Protein AF-A0A923YVD9-F1 (afdb_monomer_lite)

Secondary structure (DSSP, 8-state):
----TTTTEEEEE-TTTTTT-HHHHHHHHHHHHHHHHHHT-EEEEE-----HHHHS-GGGTT-TTSHHHHHHHHT---HHHHHTT-

pLDDT: mean 94.33, std 7.01, range [52.19, 98.56]

Radius of gyration: 16.04 Å; chains: 1; bounding box: 39×25×47 Å

Structure (mmCIF, N/CA/C/O backbone):
data_AF-A0A923YVD9-F1
#
_entry.id   AF-A0A923YVD9-F1
#
loop_
_atom_site.group_PDB
_atom_site.id
_atom_site.type_symbol
_atom_site.label_atom_id
_atom_site.label_alt_id
_atom_site.label_comp_id
_atom_site.label_asym_id
_atom_site.label_entity_id
_atom_site.label_seq_id
_atom_site.pdbx_PDB_ins_code
_atom_site.Cartn_x
_atom_site.Cartn_y
_atom_site.Cartn_z
_atom_site.occupancy
_atom_site.B_iso_or_equiv
_atom_site.auth_seq_id
_atom_site.auth_comp_id
_atom_site.auth_asym_id
_atom_site.auth_atom_id
_atom_site.pdbx_PDB_model_num
ATOM 1 N N . MET A 1 1 ? -7.793 11.709 30.879 1.00 52.19 1 MET A N 1
ATOM 2 C CA . MET A 1 1 ? -6.679 10.914 30.329 1.00 52.19 1 MET A CA 1
ATOM 3 C C . MET A 1 1 ? -6.465 11.417 28.919 1.00 52.19 1 MET A C 1
ATOM 5 O O . MET A 1 1 ? -7.449 11.622 28.223 1.00 52.19 1 MET A O 1
ATOM 9 N N . THR A 1 2 ? -5.242 11.795 28.560 1.00 60.91 2 THR A N 1
ATOM 10 C CA . THR A 1 2 ? -4.932 12.212 27.190 1.00 60.91 2 THR A CA 1
ATOM 11 C C . THR A 1 2 ? -4.770 10.943 26.372 1.00 60.91 2 THR A C 1
ATOM 13 O O . THR A 1 2 ? -3.668 10.400 26.341 1.00 60.91 2 THR A O 1
ATOM 16 N N . ASP A 1 3 ? -5.860 10.445 25.788 1.00 68.50 3 ASP A N 1
ATOM 17 C CA . ASP A 1 3 ? -5.784 9.327 24.848 1.00 68.50 3 ASP A CA 1
ATOM 18 C C . ASP A 1 3 ? -4.820 9.742 23.736 1.00 68.50 3 ASP A C 1
ATOM 20 O O . ASP A 1 3 ? -5.053 10.707 22.997 1.00 68.50 3 ASP A O 1
ATOM 24 N N . THR A 1 4 ? -3.660 9.092 23.693 1.00 86.38 4 THR A N 1
ATOM 25 C CA . THR A 1 4 ? -2.642 9.429 22.702 1.00 86.38 4 THR A CA 1
ATOM 26 C C . THR A 1 4 ? -3.018 8.765 21.385 1.00 86.38 4 THR A C 1
ATOM 28 O O . THR A 1 4 ? -3.490 7.633 21.365 1.00 86.38 4 THR A O 1
ATOM 31 N N . ILE A 1 5 ? -2.780 9.443 20.262 1.00 86.62 5 ILE A N 1
ATOM 32 C CA . ILE A 1 5 ? -3.051 8.933 18.904 1.00 86.62 5 ILE A CA 1
ATOM 33 C C . ILE A 1 5 ? -2.495 7.513 18.650 1.00 86.62 5 ILE A C 1
ATOM 35 O O . ILE A 1 5 ? -3.016 6.785 17.806 1.00 86.62 5 ILE A O 1
ATOM 39 N N . PHE A 1 6 ? -1.448 7.107 19.368 1.00 91.19 6 PHE A N 1
ATOM 40 C CA . PHE A 1 6 ? -0.792 5.810 19.195 1.00 91.19 6 PHE A CA 1
ATOM 41 C C . PHE A 1 6 ? -1.271 4.727 20.167 1.00 91.19 6 PHE A C 1
ATOM 43 O O . PHE A 1 6 ? -0.876 3.569 20.033 1.00 91.19 6 PHE A O 1
ATOM 50 N N . GLU A 1 7 ? -2.118 5.069 21.134 1.00 93.38 7 GLU A N 1
ATOM 51 C CA . GLU A 1 7 ? -2.624 4.113 22.108 1.00 93.38 7 GLU A CA 1
ATOM 52 C C . GLU A 1 7 ? -3.548 3.083 21.442 1.00 93.38 7 GLU A C 1
ATOM 54 O O . GLU A 1 7 ? -4.542 3.424 20.793 1.00 93.38 7 GLU A O 1
ATOM 59 N N . ASN A 1 8 ? -3.194 1.799 21.591 1.00 94.38 8 ASN A N 1
ATOM 60 C CA . ASN A 1 8 ? -3.900 0.655 21.002 1.00 94.38 8 ASN A CA 1
ATOM 61 C C . ASN A 1 8 ? -4.116 0.764 19.476 1.00 94.38 8 ASN A C 1
ATOM 63 O O . ASN A 1 8 ? -5.104 0.253 18.945 1.00 94.38 8 ASN A O 1
ATOM 67 N N . LEU A 1 9 ? -3.199 1.433 18.765 1.00 96.12 9 LEU A N 1
ATOM 68 C CA . LEU A 1 9 ? -3.273 1.622 17.318 1.00 96.12 9 LEU A CA 1
ATOM 69 C C . LEU A 1 9 ? -2.767 0.388 16.556 1.00 96.12 9 LEU A C 1
ATOM 71 O O . LEU A 1 9 ? -1.588 0.038 16.612 1.00 96.12 9 LEU A O 1
ATOM 75 N N . PHE A 1 10 ? -3.634 -0.209 15.743 1.00 97.56 10 PHE A N 1
ATOM 76 C CA . PHE A 1 10 ? -3.252 -1.229 14.770 1.00 97.56 10 PHE A CA 1
ATOM 77 C C . PHE A 1 10 ? -2.831 -0.589 13.446 1.00 97.56 10 PHE A C 1
ATOM 79 O O . PHE A 1 10 ? -3.586 0.164 12.833 1.00 97.56 10 PHE A O 1
ATOM 86 N N . VAL A 1 11 ? -1.643 -0.931 12.950 1.00 97.75 11 VAL A N 1
ATOM 87 C CA . VAL A 1 11 ? -1.189 -0.497 11.623 1.00 97.75 11 VAL A CA 1
ATOM 88 C C . VAL A 1 11 ? -1.428 -1.614 10.611 1.00 97.75 11 VAL A C 1
ATOM 90 O O . VAL A 1 11 ? -0.790 -2.664 10.650 1.00 97.75 11 VAL A O 1
ATOM 93 N N . LEU A 1 12 ? -2.361 -1.379 9.694 1.00 98.00 12 LEU A N 1
ATOM 94 C CA . LEU A 1 12 ? -2.775 -2.307 8.651 1.00 98.00 12 LEU A CA 1
ATOM 95 C C . LEU A 1 12 ? -1.922 -2.074 7.399 1.00 98.00 12 LEU A C 1
ATOM 97 O O . LEU A 1 12 ? -2.096 -1.096 6.668 1.00 98.00 12 LEU A O 1
ATOM 101 N N . GLU A 1 13 ? -0.966 -2.970 7.164 1.00 97.69 13 GLU A N 1
ATOM 102 C CA . GLU A 1 13 ? -0.025 -2.864 6.049 1.00 97.69 13 GLU A CA 1
ATOM 103 C C . GLU A 1 13 ? -0.702 -3.195 4.710 1.00 97.69 13 GLU A C 1
ATOM 105 O O . GLU A 1 13 ? -0.981 -4.359 4.406 1.00 97.69 13 GLU A O 1
ATOM 110 N N . LEU A 1 14 ? -0.909 -2.183 3.863 1.00 97.44 14 LEU A N 1
ATOM 111 C CA . LEU A 1 14 ? -1.360 -2.402 2.489 1.00 97.44 14 LEU A CA 1
ATOM 112 C C . LEU A 1 14 ? -0.169 -2.742 1.580 1.00 97.44 14 LEU A C 1
ATOM 114 O O . LEU A 1 14 ? -0.288 -3.625 0.725 1.00 97.44 14 LEU A O 1
ATOM 118 N N . ALA A 1 15 ? 0.987 -2.101 1.799 1.00 95.62 15 ALA A N 1
ATOM 119 C CA . ALA A 1 15 ? 2.194 -2.254 0.981 1.00 95.62 15 ALA A CA 1
ATOM 120 C C . ALA A 1 15 ? 1.856 -2.208 -0.522 1.00 95.62 15 ALA A C 1
ATOM 122 O O . ALA A 1 15 ? 1.098 -1.351 -0.958 1.00 95.62 15 ALA A O 1
ATOM 123 N N . ASN A 1 16 ? 2.357 -3.167 -1.303 1.00 95.44 16 ASN A N 1
ATOM 124 C CA . ASN A 1 16 ? 2.046 -3.326 -2.724 1.00 95.44 16 ASN A CA 1
ATOM 125 C C . ASN A 1 16 ? 0.876 -4.291 -2.990 1.00 95.44 16 ASN A C 1
ATOM 127 O O . ASN A 1 16 ? 0.743 -4.793 -4.105 1.00 95.44 16 ASN A O 1
ATOM 131 N N . ASN A 1 17 ? 0.034 -4.613 -2.000 1.00 97.00 17 ASN A N 1
ATOM 132 C CA . ASN A 1 17 ? -1.065 -5.574 -2.184 1.00 97.00 17 ASN A CA 1
ATOM 133 C C . ASN A 1 17 ? -2.188 -5.045 -3.097 1.00 97.00 17 ASN A C 1
ATOM 135 O O . ASN A 1 17 ? -3.042 -5.826 -3.521 1.00 97.00 17 ASN A O 1
ATOM 139 N N . HIS A 1 18 ? -2.158 -3.754 -3.450 1.00 96.62 18 HIS A N 1
ATOM 140 C CA . HIS A 1 18 ? -2.952 -3.162 -4.532 1.00 96.62 18 HIS A CA 1
ATOM 141 C C . HIS A 1 18 ? -2.549 -3.673 -5.927 1.00 96.62 18 HIS A C 1
ATOM 143 O O . HIS A 1 18 ? -3.347 -3.579 -6.854 1.00 96.62 18 HIS A O 1
ATOM 149 N N . TRP A 1 19 ? -1.345 -4.237 -6.089 1.00 96.06 19 TRP A N 1
ATOM 150 C CA . TRP A 1 19 ? -0.840 -4.805 -7.349 1.00 96.06 19 TRP A CA 1
ATOM 151 C C . TRP A 1 19 ? -0.964 -3.860 -8.555 1.00 96.06 19 TRP A C 1
ATOM 153 O O . TRP A 1 19 ? -1.425 -4.267 -9.617 1.00 96.06 19 TRP A O 1
ATOM 163 N N . GLY A 1 20 ? -0.634 -2.579 -8.364 1.00 95.38 20 GLY A N 1
ATOM 164 C CA . GLY A 1 20 ? -0.777 -1.548 -9.402 1.00 95.38 20 GLY A CA 1
ATOM 165 C C . GLY A 1 20 ? -2.225 -1.183 -9.779 1.00 95.38 20 GLY A C 1
ATOM 166 O O . GLY A 1 20 ? -2.429 -0.429 -10.721 1.00 95.38 20 GLY A O 1
ATOM 167 N N . LYS A 1 21 ? -3.246 -1.688 -9.067 1.00 96.88 21 LYS A N 1
ATOM 168 C CA . LYS A 1 21 ? -4.670 -1.455 -9.378 1.00 96.88 21 LYS A CA 1
ATOM 169 C C . LYS A 1 21 ? -5.350 -0.627 -8.291 1.00 96.88 21 LYS A C 1
ATOM 171 O O . LYS A 1 21 ? -5.480 -1.084 -7.150 1.00 96.88 21 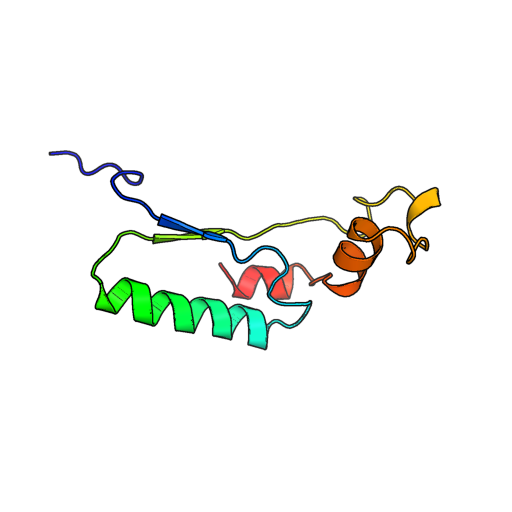LYS A O 1
ATOM 176 N N . ILE A 1 22 ? -5.812 0.572 -8.639 1.00 97.31 22 ILE A N 1
ATOM 177 C CA . ILE A 1 22 ? -6.430 1.498 -7.680 1.00 97.31 22 ILE A CA 1
ATOM 178 C C . ILE A 1 22 ? -7.725 0.933 -7.092 1.00 97.31 22 ILE A C 1
ATOM 180 O O . ILE A 1 22 ? -7.929 0.972 -5.881 1.00 97.31 22 ILE A O 1
ATOM 184 N N . GLU A 1 23 ? -8.555 0.286 -7.906 1.00 98.12 23 GLU A N 1
ATOM 185 C CA . GLU A 1 23 ? -9.823 -0.307 -7.471 1.00 98.12 23 GLU A CA 1
ATOM 186 C C . GLU A 1 23 ? -9.584 -1.377 -6.401 1.00 98.12 23 GLU A C 1
ATOM 188 O O . GLU A 1 23 ? -10.340 -1.495 -5.433 1.00 98.12 23 GLU A O 1
ATOM 193 N N . ARG A 1 24 ? -8.487 -2.132 -6.537 1.00 98.06 24 ARG A N 1
ATOM 194 C CA . ARG A 1 24 ? -8.062 -3.121 -5.545 1.00 98.06 24 ARG A CA 1
ATOM 195 C C . ARG A 1 24 ? -7.580 -2.453 -4.261 1.00 98.06 24 ARG A C 1
ATOM 197 O O . ARG A 1 24 ? -7.958 -2.911 -3.186 1.00 98.06 24 ARG A O 1
ATOM 204 N N . GLY A 1 25 ? -6.786 -1.388 -4.363 1.00 98.00 25 GLY A N 1
ATOM 205 C CA . GLY A 1 25 ? -6.353 -0.591 -3.212 1.00 98.00 25 GLY A CA 1
ATOM 206 C C . GLY A 1 25 ? -7.539 -0.061 -2.399 1.00 98.00 25 GLY A C 1
ATOM 207 O O . GLY A 1 25 ? -7.632 -0.317 -1.199 1.00 98.00 25 GLY A O 1
ATOM 208 N N . ILE A 1 26 ? -8.509 0.565 -3.070 1.00 98.38 26 ILE A N 1
ATOM 209 C CA . ILE A 1 26 ? -9.747 1.063 -2.450 1.00 98.38 26 ILE A CA 1
ATOM 210 C C . ILE A 1 26 ? -10.574 -0.075 -1.842 1.00 98.38 26 ILE A C 1
ATOM 212 O O . ILE A 1 26 ? -11.123 0.075 -0.749 1.00 98.38 26 ILE A O 1
ATOM 216 N N . LYS A 1 27 ? -10.654 -1.236 -2.507 1.00 98.56 27 LYS A N 1
ATOM 217 C CA . LYS A 1 27 ? -11.339 -2.409 -1.949 1.00 98.56 27 LYS A CA 1
ATOM 218 C C . LYS A 1 27 ? -10.705 -2.860 -0.630 1.00 98.56 27 LYS A C 1
ATOM 220 O O . LYS A 1 27 ? -11.437 -3.091 0.328 1.00 98.56 27 LYS A O 1
ATOM 225 N N . ILE A 1 28 ? -9.374 -2.948 -0.567 1.00 98.50 28 ILE A N 1
ATOM 226 C CA . ILE A 1 28 ? -8.642 -3.331 0.651 1.00 98.50 28 ILE A CA 1
ATOM 227 C C . ILE A 1 28 ? -8.957 -2.358 1.794 1.00 98.50 28 ILE A C 1
ATOM 229 O O . ILE A 1 28 ? -9.297 -2.798 2.890 1.00 98.50 28 ILE A O 1
ATOM 233 N N . ILE A 1 29 ? -8.917 -1.049 1.523 1.00 98.38 29 ILE A N 1
ATOM 234 C CA . ILE A 1 29 ? -9.246 -0.006 2.506 1.00 98.38 29 ILE A CA 1
ATOM 235 C C . ILE A 1 29 ? -10.671 -0.187 3.042 1.00 98.38 29 ILE A C 1
ATOM 237 O O . ILE A 1 29 ? -10.881 -0.216 4.254 1.00 98.38 29 ILE A O 1
ATOM 241 N N . ARG A 1 30 ? -11.654 -0.368 2.151 1.00 98.38 30 ARG A N 1
ATOM 242 C CA . ARG A 1 30 ? -13.067 -0.551 2.527 1.00 98.38 30 ARG A CA 1
ATOM 243 C C . ARG A 1 30 ? -13.299 -1.814 3.353 1.00 98.38 30 ARG A C 1
ATOM 245 O O . ARG A 1 30 ? -14.087 -1.789 4.298 1.00 98.38 30 ARG A O 1
ATOM 252 N N . ASP A 1 31 ? -12.634 -2.911 3.004 1.00 98.50 31 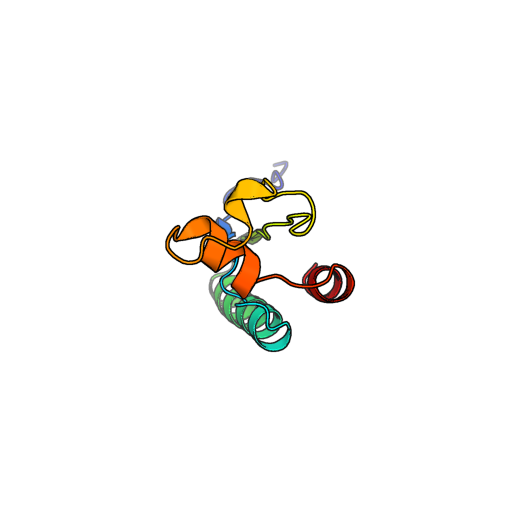ASP A N 1
ATOM 253 C CA . ASP A 1 31 ? -12.782 -4.174 3.722 1.00 98.50 31 ASP A CA 1
ATOM 254 C C . ASP A 1 31 ? -12.173 -4.102 5.123 1.00 98.50 31 ASP A C 1
ATOM 256 O O . ASP A 1 31 ? -12.830 -4.503 6.086 1.00 98.50 31 ASP A O 1
ATOM 260 N 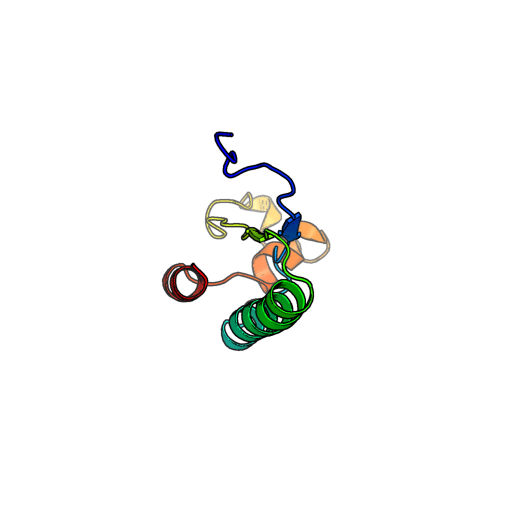N . PHE A 1 32 ? -10.982 -3.512 5.266 1.00 98.44 32 PHE A N 1
ATOM 261 C CA . PHE A 1 32 ? -10.398 -3.262 6.581 1.00 98.44 32 PHE A CA 1
ATOM 262 C C . PHE A 1 32 ? -11.253 -2.309 7.417 1.00 98.44 32 PHE A C 1
ATOM 264 O O . PHE A 1 32 ? -11.525 -2.612 8.577 1.00 98.44 32 PHE A O 1
ATOM 271 N N . ALA A 1 33 ? -11.753 -1.214 6.836 1.00 98.06 33 ALA A N 1
ATOM 272 C CA . ALA A 1 33 ? -12.605 -0.258 7.542 1.00 98.06 33 ALA A CA 1
ATOM 273 C C . ALA A 1 33 ? -13.860 -0.918 8.139 1.00 98.06 33 ALA A C 1
ATOM 275 O O . ALA A 1 33 ? -14.263 -0.589 9.255 1.00 98.06 33 ALA A O 1
ATOM 276 N N . ARG A 1 34 ? -14.456 -1.893 7.435 1.00 98.50 34 ARG A N 1
ATOM 277 C CA . ARG A 1 34 ? -15.596 -2.668 7.947 1.00 98.50 34 ARG A CA 1
ATOM 278 C C . ARG A 1 34 ? -15.224 -3.465 9.201 1.00 98.50 34 ARG A C 1
ATOM 280 O O . ARG A 1 34 ? -15.965 -3.422 10.178 1.00 98.50 34 ARG A O 1
ATOM 287 N N . VAL A 1 35 ? -14.088 -4.164 9.180 1.00 98.25 35 VAL A N 1
ATOM 288 C CA . VAL A 1 35 ? -13.604 -4.974 10.314 1.00 98.25 35 VAL A CA 1
ATOM 289 C C . VAL A 1 35 ? -13.214 -4.087 11.496 1.00 98.25 35 VAL A C 1
ATOM 291 O O . VAL A 1 35 ? -13.603 -4.372 12.625 1.00 98.25 35 VAL A O 1
ATOM 294 N N . VAL A 1 36 ? -12.498 -2.991 11.241 1.00 98.25 36 VAL A N 1
ATOM 295 C CA . VAL A 1 36 ? -12.092 -2.009 12.258 1.00 98.25 36 VAL A CA 1
ATOM 296 C C . VAL A 1 36 ? -13.316 -1.429 12.964 1.00 98.25 36 VAL A C 1
ATOM 298 O O . VAL A 1 36 ? -13.390 -1.465 14.190 1.00 98.25 36 VAL A O 1
ATOM 301 N N . LYS A 1 37 ? -14.318 -0.975 12.195 1.00 98.00 37 LYS A N 1
ATOM 302 C CA . LYS A 1 37 ? -15.564 -0.425 12.743 1.00 98.00 37 LYS A CA 1
ATOM 303 C C . LYS A 1 37 ? -16.352 -1.462 13.542 1.00 98.00 37 LYS A C 1
ATOM 305 O O . LYS A 1 37 ? -16.897 -1.124 14.585 1.00 98.00 37 LYS A O 1
ATOM 310 N N . PHE A 1 38 ? -16.414 -2.706 13.067 1.00 98.44 38 PHE A N 1
ATOM 311 C CA . PHE A 1 38 ? -17.110 -3.787 13.768 1.00 98.44 38 PHE A CA 1
ATOM 312 C C . PHE A 1 38 ? -16.474 -4.112 15.128 1.00 98.44 38 PHE A C 1
ATOM 314 O O . PHE A 1 38 ? -17.194 -4.352 16.090 1.00 98.44 38 PHE A O 1
ATOM 321 N N . ASN A 1 39 ? -15.141 -4.091 15.218 1.00 98.00 39 ASN A N 1
ATOM 322 C CA . ASN A 1 39 ? -14.413 -4.419 16.448 1.00 98.00 39 ASN A CA 1
ATOM 323 C C . ASN A 1 39 ? -14.140 -3.206 17.354 1.00 98.00 39 ASN A C 1
ATOM 325 O O . ASN A 1 39 ? -13.583 -3.384 18.431 1.00 98.00 39 ASN A O 1
ATOM 329 N N . ASN A 1 40 ? -14.509 -1.992 16.931 1.00 96.25 40 ASN A N 1
ATOM 330 C CA . ASN A 1 40 ? -14.265 -0.747 17.662 1.00 96.25 40 ASN A CA 1
ATOM 331 C C . ASN A 1 40 ? -12.793 -0.572 18.097 1.00 96.25 40 ASN A C 1
ATOM 333 O O . ASN A 1 40 ? -12.503 -0.282 19.257 1.00 96.25 40 ASN A O 1
ATOM 337 N N . VAL A 1 41 ? -11.860 -0.784 17.162 1.00 95.88 41 VAL A N 1
ATOM 338 C CA . VAL A 1 41 ? -10.413 -0.642 17.402 1.00 95.88 41 VAL A CA 1
ATOM 339 C C . VAL A 1 41 ? -9.846 0.588 16.699 1.00 95.88 41 VAL A C 1
ATOM 341 O O . VAL A 1 41 ? -10.319 0.975 15.630 1.00 95.88 41 VAL A O 1
ATOM 344 N N . ASN A 1 42 ? -8.785 1.169 17.259 1.00 95.88 42 ASN A N 1
ATOM 345 C CA . ASN A 1 42 ? -8.021 2.221 16.595 1.00 95.88 42 ASN A CA 1
ATOM 346 C C . ASN A 1 42 ? -7.140 1.595 15.514 1.00 95.88 42 ASN A C 1
ATOM 348 O O . ASN A 1 42 ? -6.351 0.694 15.800 1.00 95.88 42 ASN A O 1
ATOM 352 N N . ALA A 1 43 ? -7.246 2.065 14.272 1.00 97.25 43 ALA A N 1
ATOM 353 C CA . ALA A 1 43 ? -6.420 1.551 13.188 1.00 97.25 43 ALA A CA 1
ATOM 354 C C . ALA A 1 43 ? -6.005 2.632 12.188 1.00 97.25 43 ALA A C 1
ATOM 356 O O . ALA A 1 43 ? -6.740 3.582 11.932 1.00 97.25 43 ALA A O 1
ATOM 357 N N . ALA A 1 44 ? -4.839 2.432 11.581 1.00 97.31 44 ALA A N 1
ATOM 358 C CA . ALA A 1 44 ? -4.327 3.204 10.457 1.00 97.31 44 ALA A CA 1
ATOM 359 C C . ALA A 1 44 ? -3.969 2.260 9.306 1.00 97.31 44 ALA A C 1
ATOM 361 O O . ALA A 1 44 ? -3.579 1.116 9.532 1.00 97.31 44 ALA A O 1
ATOM 362 N N . ILE A 1 45 ? -4.062 2.739 8.067 1.00 97.75 45 ILE A N 1
ATOM 363 C CA . ILE A 1 45 ? -3.565 2.010 6.894 1.00 97.75 45 ILE A CA 1
ATOM 364 C C . ILE A 1 45 ? -2.205 2.578 6.510 1.00 97.75 45 ILE A C 1
ATOM 366 O O . ILE A 1 45 ? -2.041 3.791 6.411 1.00 97.75 45 ILE A O 1
ATOM 370 N N . LYS A 1 46 ? -1.229 1.696 6.276 1.00 97.6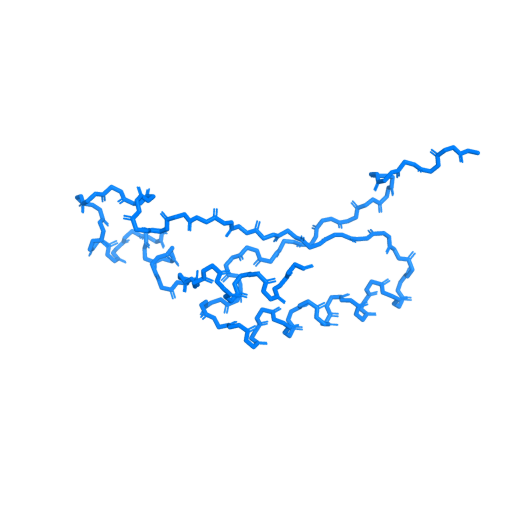9 46 LYS A N 1
ATOM 371 C CA . LYS A 1 46 ? 0.116 2.087 5.847 1.00 97.69 46 LYS A CA 1
ATOM 372 C C . LYS A 1 46 ? 0.328 1.788 4.368 1.00 97.69 46 LYS A C 1
ATOM 374 O O . LYS A 1 46 ? 0.187 0.643 3.925 1.00 97.69 46 LYS A O 1
ATOM 379 N N . LEU A 1 47 ? 0.700 2.827 3.625 1.00 96.12 47 LEU A N 1
ATOM 380 C CA . LEU A 1 47 ? 1.089 2.761 2.217 1.00 96.12 47 LEU A CA 1
ATOM 381 C C . LEU A 1 47 ? 2.615 2.771 2.082 1.00 96.12 47 LEU A C 1
ATOM 383 O O . LEU A 1 47 ? 3.328 3.248 2.965 1.00 96.12 47 LEU A O 1
ATOM 387 N N . GLN A 1 48 ? 3.114 2.243 0.965 1.00 94.38 48 GLN A N 1
ATOM 388 C CA . GLN A 1 48 ? 4.526 2.327 0.598 1.00 94.38 48 GLN A CA 1
ATOM 389 C C . GLN A 1 48 ? 4.664 3.184 -0.656 1.00 94.38 48 GLN A C 1
ATOM 391 O O . GLN A 1 48 ? 4.329 2.737 -1.751 1.00 94.38 48 GLN A O 1
ATOM 396 N N . PHE A 1 49 ? 5.175 4.401 -0.493 1.00 92.38 49 PHE A N 1
ATOM 397 C CA . PHE A 1 49 ? 5.465 5.292 -1.610 1.00 92.38 49 PHE A CA 1
ATOM 398 C C . PHE A 1 49 ? 6.903 5.101 -2.081 1.00 92.38 49 PHE A C 1
ATOM 400 O O . PHE A 1 49 ? 7.829 5.020 -1.272 1.00 92.38 49 PHE A O 1
ATOM 407 N N . ARG A 1 50 ? 7.081 5.000 -3.397 1.00 91.06 50 ARG A N 1
ATOM 408 C CA . ARG A 1 50 ? 8.384 4.886 -4.050 1.00 91.06 50 ARG A CA 1
ATOM 409 C C . ARG A 1 50 ? 8.335 5.689 -5.336 1.00 91.06 50 ARG A C 1
ATOM 411 O O . ARG A 1 50 ? 7.394 5.536 -6.107 1.00 91.06 50 ARG A O 1
ATOM 418 N N . ASP A 1 51 ? 9.368 6.478 -5.575 1.00 92.38 51 ASP A N 1
ATOM 419 C CA . ASP A 1 51 ? 9.656 6.997 -6.905 1.00 92.38 51 ASP A CA 1
ATOM 420 C C . ASP A 1 51 ? 10.263 5.858 -7.734 1.00 92.38 51 ASP A C 1
ATOM 422 O O . ASP A 1 51 ? 11.475 5.673 -7.747 1.00 92.38 51 ASP A O 1
ATOM 426 N N . VAL A 1 52 ? 9.423 5.002 -8.324 1.00 90.94 52 VAL A N 1
ATOM 427 C CA . VAL A 1 52 ? 9.874 3.758 -8.979 1.00 90.94 52 VAL A CA 1
ATOM 428 C C . VAL A 1 52 ? 10.838 4.033 -10.134 1.00 90.94 52 VAL A C 1
ATOM 430 O O . VAL A 1 52 ? 11.711 3.207 -10.410 1.00 90.94 52 VAL A O 1
ATOM 433 N N . ASP A 1 53 ? 10.730 5.197 -10.771 1.00 88.44 53 ASP A N 1
ATOM 434 C CA . ASP A 1 53 ? 11.606 5.579 -11.871 1.00 88.44 53 ASP A CA 1
ATOM 435 C C . ASP A 1 53 ? 13.045 5.828 -11.413 1.00 88.44 53 ASP A C 1
ATOM 437 O O . ASP A 1 53 ? 13.967 5.428 -12.121 1.00 88.44 53 ASP A O 1
ATOM 441 N N . ASN A 1 54 ? 13.240 6.348 -10.196 1.00 93.81 54 ASN A N 1
ATOM 442 C CA . ASN A 1 54 ? 14.566 6.635 -9.636 1.00 93.81 54 ASN A CA 1
ATOM 443 C C . ASN A 1 54 ? 15.009 5.673 -8.516 1.00 93.81 54 ASN A C 1
ATOM 445 O O . ASN A 1 54 ? 16.173 5.671 -8.119 1.00 93.81 54 ASN A O 1
ATOM 449 N N . PHE A 1 55 ? 14.104 4.850 -7.979 1.00 94.62 55 PHE A N 1
ATOM 450 C CA . PHE A 1 55 ? 14.380 3.980 -6.829 1.00 94.62 55 PHE A CA 1
ATOM 451 C C . PHE A 1 55 ? 15.205 2.737 -7.191 1.00 94.62 55 PHE A C 1
ATOM 453 O O . PHE A 1 55 ? 15.978 2.243 -6.370 1.00 94.62 55 PHE A O 1
ATOM 460 N N . VAL A 1 56 ? 15.022 2.196 -8.399 1.00 94.38 56 VAL A N 1
ATOM 461 C CA . VAL A 1 56 ? 15.755 1.015 -8.874 1.00 94.38 56 VAL A CA 1
ATOM 462 C C . VAL A 1 56 ? 16.963 1.472 -9.684 1.00 94.38 56 VAL A C 1
ATOM 464 O O . VAL A 1 56 ? 16.804 2.181 -10.674 1.00 94.38 56 VAL A O 1
ATOM 467 N N . HIS A 1 57 ? 18.165 1.040 -9.287 1.00 95.50 57 HIS A N 1
ATOM 468 C CA . HIS A 1 57 ? 19.395 1.346 -10.021 1.00 95.50 57 HIS A CA 1
ATOM 469 C C . HIS A 1 57 ? 19.282 0.898 -11.498 1.00 95.50 57 HIS A C 1
ATOM 471 O O . HIS A 1 57 ? 18.769 -0.199 -11.737 1.00 95.50 57 HIS A O 1
ATOM 477 N N . PRO A 1 58 ? 19.775 1.679 -12.482 1.00 95.12 58 PRO A N 1
ATOM 478 C CA . PRO A 1 58 ? 19.622 1.372 -13.910 1.00 95.12 58 PRO A CA 1
ATOM 479 C C . PRO A 1 58 ? 20.039 -0.052 -14.303 1.00 95.12 58 PRO A C 1
ATOM 481 O O . PRO A 1 58 ? 19.258 -0.753 -14.941 1.00 95.12 58 PRO A O 1
ATOM 484 N N . ASP A 1 59 ? 21.190 -0.530 -13.814 1.00 96.31 59 ASP A N 1
ATOM 485 C CA . ASP A 1 59 ? 21.709 -1.895 -14.065 1.00 96.31 59 ASP A CA 1
ATOM 486 C C . ASP A 1 59 ? 20.777 -3.030 -13.606 1.00 96.31 59 ASP A C 1
ATOM 488 O O . ASP A 1 59 ? 20.960 -4.201 -13.943 1.00 96.31 59 ASP A O 1
ATOM 492 N N . PHE A 1 60 ? 19.787 -2.691 -12.788 1.00 96.00 60 PHE A N 1
ATOM 493 C CA . PHE A 1 60 ? 18.863 -3.619 -12.170 1.00 96.00 60 PHE A CA 1
ATOM 494 C C . PHE A 1 60 ? 17.438 -3.488 -12.708 1.00 96.00 60 PHE A C 1
ATOM 496 O O . PHE A 1 60 ? 16.622 -4.352 -12.410 1.00 96.00 60 PHE A O 1
ATOM 503 N N . ARG A 1 61 ? 17.110 -2.465 -13.506 1.00 92.50 61 ARG A N 1
ATOM 504 C CA . ARG A 1 61 ? 15.723 -2.179 -13.915 1.00 92.50 61 ARG A CA 1
ATOM 505 C C . ARG A 1 61 ? 15.080 -3.323 -14.704 1.00 92.50 61 ARG A C 1
ATOM 507 O O . ARG A 1 61 ? 13.939 -3.676 -14.433 1.00 92.50 61 ARG A O 1
ATOM 514 N N . ASP A 1 62 ? 15.831 -3.969 -15.589 1.00 93.06 62 ASP A N 1
ATOM 515 C CA . ASP A 1 62 ? 15.306 -5.047 -16.442 1.00 93.06 62 ASP A CA 1
ATOM 516 C C . ASP A 1 62 ? 15.486 -6.454 -15.831 1.00 93.06 62 ASP A C 1
ATOM 518 O O . ASP A 1 62 ? 15.192 -7.475 -16.458 1.00 93.06 62 ASP A O 1
ATOM 522 N N . ARG A 1 63 ? 15.948 -6.540 -14.574 1.00 95.19 63 ARG A N 1
ATOM 523 C CA . ARG A 1 63 ? 16.212 -7.806 -13.870 1.00 95.19 63 ARG A CA 1
ATOM 524 C C . ARG A 1 63 ? 14.945 -8.397 -13.254 1.00 95.19 63 ARG A C 1
ATOM 526 O O . ARG A 1 63 ? 14.716 -8.337 -12.044 1.00 95.19 63 ARG A O 1
ATOM 533 N N . ALA A 1 64 ? 14.126 -9.023 -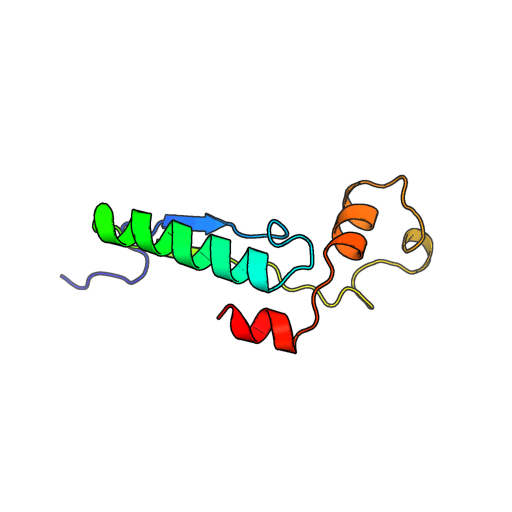14.099 1.00 93.81 64 ALA A N 1
ATOM 534 C CA . ALA A 1 64 ? 12.906 -9.724 -13.685 1.00 93.81 64 ALA A CA 1
ATOM 535 C C . ALA A 1 64 ? 13.162 -10.977 -12.819 1.00 93.81 64 ALA A C 1
ATOM 537 O O . ALA A 1 64 ? 12.249 -11.467 -12.156 1.00 93.81 64 ALA A O 1
ATOM 538 N N . ASP A 1 65 ? 14.389 -11.494 -12.797 1.00 96.62 65 ASP A N 1
ATOM 539 C CA . ASP A 1 65 ? 14.809 -12.608 -11.945 1.00 96.62 65 ASP A CA 1
ATOM 540 C C . ASP A 1 65 ? 14.970 -12.202 -10.469 1.00 96.62 65 ASP A C 1
ATOM 542 O O . ASP A 1 65 ? 14.885 -13.045 -9.573 1.00 96.62 65 ASP A O 1
ATOM 546 N N . ILE A 1 66 ? 15.126 -10.906 -10.180 1.00 97.38 66 ILE A N 1
ATOM 547 C CA . ILE A 1 66 ? 15.215 -10.410 -8.809 1.00 97.38 66 ILE A CA 1
ATOM 548 C C . ILE A 1 66 ? 13.819 -10.036 -8.312 1.00 97.38 66 ILE A C 1
ATOM 550 O O . ILE A 1 66 ? 13.229 -9.024 -8.694 1.00 97.38 66 ILE A O 1
ATOM 554 N N . ARG A 1 67 ? 13.304 -10.841 -7.376 1.00 95.81 67 ARG A N 1
ATOM 555 C CA . ARG A 1 67 ? 11.932 -10.752 -6.845 1.00 95.81 67 ARG A CA 1
ATOM 556 C C . ARG A 1 67 ? 11.469 -9.330 -6.511 1.00 95.81 67 ARG A C 1
ATOM 558 O O . ARG A 1 67 ? 10.356 -8.958 -6.878 1.00 95.81 67 ARG A O 1
ATOM 565 N N . TYR A 1 68 ? 12.262 -8.560 -5.764 1.00 94.81 68 TYR A N 1
ATOM 566 C CA . TYR A 1 68 ? 11.835 -7.239 -5.286 1.00 94.81 68 TYR A CA 1
ATOM 567 C C . TYR A 1 68 ? 11.901 -6.156 -6.361 1.00 94.81 68 TYR A C 1
ATOM 569 O O . TYR A 1 68 ? 11.066 -5.256 -6.337 1.00 94.81 68 TYR A O 1
ATOM 577 N N . ILE A 1 69 ? 12.818 -6.274 -7.322 1.00 95.69 69 ILE A N 1
ATOM 578 C CA . ILE A 1 69 ? 12.855 -5.408 -8.505 1.00 95.69 69 ILE A CA 1
ATOM 579 C C . ILE A 1 69 ? 11.601 -5.662 -9.330 1.00 95.69 69 ILE A C 1
ATOM 581 O O . ILE A 1 69 ? 10.795 -4.750 -9.508 1.00 95.69 69 ILE A O 1
ATOM 585 N N . LYS A 1 70 ? 11.371 -6.930 -9.700 1.00 95.81 70 LYS A N 1
ATOM 586 C CA . LYS A 1 70 ? 10.189 -7.342 -10.457 1.00 95.81 70 LYS A CA 1
ATOM 587 C C . LYS A 1 70 ? 8.902 -6.861 -9.788 1.00 95.81 70 LYS A C 1
ATOM 589 O O . LYS A 1 70 ? 8.089 -6.194 -10.412 1.00 95.81 70 LYS A O 1
ATOM 594 N N . LYS A 1 71 ? 8.735 -7.140 -8.489 1.00 95.25 71 LYS A N 1
ATOM 595 C CA . LYS A 1 71 ? 7.544 -6.731 -7.731 1.00 95.25 71 LYS A CA 1
ATOM 596 C C . LYS A 1 71 ? 7.372 -5.210 -7.688 1.00 95.25 71 LYS A C 1
ATOM 598 O O . LYS A 1 71 ? 6.243 -4.743 -7.792 1.00 95.25 71 LYS A O 1
ATOM 603 N N . THR A 1 72 ? 8.447 -4.444 -7.500 1.00 94.75 72 THR A N 1
ATOM 604 C CA . THR A 1 72 ? 8.368 -2.974 -7.426 1.00 94.75 72 THR A CA 1
ATOM 605 C C . THR A 1 72 ? 7.902 -2.385 -8.754 1.00 94.75 72 THR A C 1
ATOM 607 O O . THR A 1 72 ? 7.023 -1.528 -8.752 1.00 94.75 72 THR A O 1
ATOM 610 N N . ILE A 1 73 ? 8.421 -2.901 -9.870 1.00 94.69 73 ILE A N 1
ATOM 611 C CA . ILE A 1 73 ? 8.041 -2.475 -11.221 1.00 94.69 73 ILE A CA 1
ATOM 612 C C . ILE A 1 73 ? 6.605 -2.910 -11.543 1.00 94.69 73 ILE A C 1
ATOM 614 O O . ILE A 1 73 ? 5.775 -2.073 -11.885 1.00 94.69 73 ILE A O 1
ATOM 618 N N . ASP A 1 74 ? 6.274 -4.191 -11.347 1.00 95.19 74 ASP A N 1
ATOM 619 C CA . ASP A 1 74 ? 4.952 -4.758 -11.664 1.00 95.19 74 ASP A CA 1
ATOM 620 C C . ASP A 1 74 ? 3.802 -4.102 -10.888 1.00 95.19 74 ASP A C 1
ATOM 622 O O . ASP A 1 74 ? 2.647 -4.150 -11.307 1.00 95.19 74 ASP A O 1
ATOM 626 N N . THR A 1 75 ? 4.093 -3.562 -9.704 1.00 95.88 75 THR A N 1
ATOM 627 C CA . THR A 1 75 ? 3.081 -2.979 -8.816 1.00 95.88 75 THR A CA 1
ATOM 628 C C . THR A 1 75 ? 3.163 -1.461 -8.729 1.00 95.88 75 THR A C 1
ATOM 630 O O . THR A 1 75 ? 2.516 -0.880 -7.854 1.00 95.88 75 THR A O 1
ATOM 633 N N . HIS A 1 76 ? 3.923 -0.828 -9.628 1.00 95.19 76 HIS A N 1
ATOM 634 C CA . HIS A 1 76 ? 4.006 0.622 -9.730 1.00 95.19 76 HIS A CA 1
ATOM 635 C C . HIS A 1 76 ? 2.608 1.233 -9.911 1.00 95.19 76 HIS A C 1
ATOM 637 O O . HIS A 1 76 ? 1.768 0.718 -10.648 1.00 95.19 76 HIS A O 1
ATOM 643 N N . MET A 1 77 ? 2.352 2.322 -9.191 1.00 94.19 77 MET A N 1
ATOM 644 C CA . MET A 1 77 ? 1.107 3.074 -9.221 1.00 94.19 77 MET A CA 1
ATOM 645 C C . MET A 1 77 ? 1.456 4.557 -9.281 1.00 94.19 77 MET A C 1
ATOM 647 O O . MET A 1 77 ? 2.323 5.010 -8.536 1.00 94.19 77 MET A O 1
ATOM 651 N N . GLN A 1 78 ? 0.772 5.297 -10.151 1.00 93.25 78 GLN A N 1
ATOM 652 C CA . GLN A 1 78 ? 1.005 6.730 -10.313 1.00 93.25 78 GLN A CA 1
ATOM 653 C C . GLN A 1 78 ? 0.603 7.500 -9.051 1.00 93.25 78 GLN A C 1
ATOM 655 O O . GLN A 1 78 ? -0.334 7.113 -8.346 1.00 93.25 78 GLN A O 1
ATOM 660 N N . TRP A 1 79 ? 1.272 8.623 -8.792 1.00 92.56 79 TRP A N 1
ATOM 661 C CA . TRP A 1 79 ? 1.013 9.463 -7.618 1.00 92.56 79 TRP A CA 1
ATOM 662 C C . TRP A 1 79 ? -0.449 9.895 -7.485 1.00 92.56 79 TRP A C 1
ATOM 664 O O . TRP A 1 79 ? -0.989 9.861 -6.381 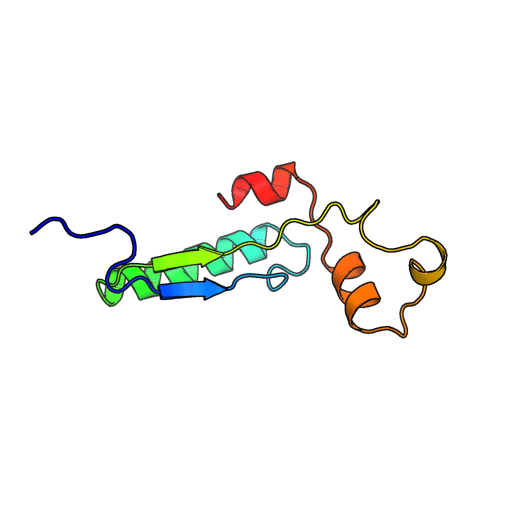1.00 92.56 79 TRP A O 1
ATOM 674 N N . ASP A 1 80 ? -1.120 10.218 -8.593 1.00 95.19 80 ASP A N 1
ATOM 675 C CA . ASP A 1 80 ? -2.536 10.600 -8.573 1.00 95.19 80 ASP A CA 1
ATOM 676 C C . ASP A 1 80 ? -3.441 9.465 -8.083 1.00 95.19 80 ASP A C 1
ATOM 678 O O . ASP A 1 80 ? -4.392 9.703 -7.344 1.00 95.19 80 ASP A O 1
ATOM 682 N N . GLN A 1 81 ? -3.123 8.216 -8.431 1.00 95.25 81 GLN A N 1
ATOM 683 C CA . GLN A 1 81 ? -3.862 7.054 -7.939 1.00 95.25 81 GLN A CA 1
ATOM 684 C C . GLN A 1 81 ? -3.557 6.788 -6.464 1.00 95.25 81 GLN A C 1
ATOM 686 O O . GLN A 1 81 ? -4.473 6.549 -5.681 1.00 95.25 81 GLN A O 1
ATOM 691 N N . LEU A 1 82 ? -2.287 6.884 -6.065 1.00 93.94 82 LEU A N 1
ATOM 692 C CA . LEU A 1 82 ? -1.872 6.763 -4.666 1.00 93.94 82 LEU A CA 1
ATOM 693 C C . LEU A 1 82 ? -2.560 7.809 -3.776 1.00 93.94 82 LEU A C 1
ATOM 695 O O . LEU A 1 82 ? -2.968 7.496 -2.660 1.00 93.94 82 LEU A O 1
ATOM 699 N N . ARG A 1 83 ? -2.753 9.029 -4.288 1.00 94.69 83 ARG A N 1
ATOM 700 C CA . ARG A 1 83 ? -3.443 10.121 -3.592 1.00 94.69 83 ARG A CA 1
ATOM 701 C C . ARG A 1 83 ? -4.918 9.830 -3.321 1.00 94.69 83 ARG A C 1
ATOM 703 O O . ARG A 1 83 ? -5.450 10.339 -2.347 1.00 94.69 83 ARG A O 1
ATOM 710 N N . LEU A 1 84 ? -5.572 8.998 -4.131 1.00 96.00 84 LEU A N 1
ATOM 711 C CA . LEU A 1 84 ? -6.957 8.573 -3.884 1.00 96.00 84 LEU A CA 1
ATOM 712 C C . LEU A 1 84 ? -7.086 7.595 -2.700 1.00 96.00 84 LEU A C 1
ATOM 714 O O . LEU A 1 84 ? -8.203 7.277 -2.296 1.00 96.00 84 LEU A O 1
ATOM 718 N N . MET A 1 85 ? -5.968 7.075 -2.180 1.00 95.25 85 MET A N 1
ATOM 719 C CA . MET A 1 85 ? -5.925 6.089 -1.092 1.00 95.25 85 MET A CA 1
ATOM 720 C C . MET A 1 85 ? -5.608 6.692 0.287 1.00 95.25 85 MET A C 1
ATOM 722 O O . MET A 1 85 ? -5.499 5.933 1.253 1.00 95.25 85 MET A O 1
ATOM 726 N N . VAL A 1 86 ? -5.442 8.015 0.373 1.00 92.06 86 VAL A N 1
ATOM 727 C CA . VAL A 1 86 ? -5.155 8.786 1.596 1.00 92.06 86 VAL A CA 1
ATOM 728 C C . VAL A 1 86 ? -6.333 9.703 1.888 1.00 92.06 86 VAL A C 1
ATOM 730 O O . VAL A 1 86 ? -6.742 9.752 3.066 1.00 92.06 86 VAL A O 1
#

Foldseek 3Di:
DPPDLPVQEAEAECELVCQQPLVSLVVVVVVVVVVCVVVVGHYDYDYDDDPLVPRDDPVCCPPCVDVVSVSSVRSDYDPVSVVVND

Sequence (86 aa):
MTDTIFENLFVLELANNHWGKIERGIKIIRDFARVVKFNNVNAAIKLQFRDVDNFVHPDFRDRADIRYIKKTIDTHMQWDQLRLMV